Protein AF-A0A1Y1Y0S4-F1 (afdb_monomer_lite)

Structure (mmCIF, N/CA/C/O backbone):
data_AF-A0A1Y1Y0S4-F1
#
_entry.id   AF-A0A1Y1Y0S4-F1
#
loop_
_atom_site.group_PDB
_atom_site.id
_atom_site.type_symbol
_atom_site.label_atom_id
_atom_site.label_alt_id
_atom_site.label_comp_id
_atom_site.label_asym_id
_atom_site.label_entity_id
_atom_site.label_seq_id
_atom_site.pdbx_PDB_ins_code
_atom_site.Cartn_x
_atom_site.Cartn_y
_atom_site.Cartn_z
_atom_site.occupancy
_atom_site.B_iso_or_equiv
_atom_site.auth_seq_id
_atom_site.auth_comp_id
_atom_site.auth_asym_id
_atom_site.auth_atom_id
_atom_site.pdbx_PDB_model_num
ATOM 1 N N . ARG A 1 1 ? 4.031 17.544 0.163 1.00 56.47 1 ARG A N 1
ATOM 2 C CA . ARG A 1 1 ? 4.750 16.555 1.011 1.00 56.47 1 ARG A CA 1
ATOM 3 C C . ARG A 1 1 ? 5.823 15.898 0.161 1.00 56.47 1 ARG A C 1
ATOM 5 O O . ARG A 1 1 ? 5.586 15.764 -1.028 1.00 56.47 1 ARG A O 1
ATOM 12 N N . LYS A 1 2 ? 6.970 15.508 0.727 1.00 69.25 2 LYS A N 1
ATOM 13 C CA . LYS A 1 2 ? 7.983 14.745 -0.018 1.00 69.25 2 LYS A CA 1
ATOM 14 C C . LYS A 1 2 ? 7.550 13.274 -0.052 1.00 69.25 2 LYS A C 1
ATOM 16 O O . LYS A 1 2 ? 7.603 12.610 0.980 1.00 69.25 2 LYS A O 1
ATOM 21 N N . GLY A 1 3 ? 7.015 12.825 -1.184 1.00 85.50 3 GLY A N 1
ATOM 22 C CA . GLY A 1 3 ? 6.818 11.403 -1.464 1.00 85.50 3 GLY A CA 1
ATOM 23 C C . GLY A 1 3 ? 8.088 10.799 -2.063 1.00 85.50 3 GLY A C 1
ATOM 24 O O . GLY A 1 3 ? 8.957 11.531 -2.536 1.00 85.50 3 GLY A O 1
ATOM 25 N N . GLU A 1 4 ? 8.212 9.482 -2.008 1.00 94.44 4 GLU A N 1
ATOM 26 C CA . GLU A 1 4 ? 9.318 8.718 -2.579 1.00 94.44 4 GLU A CA 1
ATOM 27 C C . GLU A 1 4 ? 8.813 7.904 -3.770 1.00 94.44 4 GLU A C 1
ATOM 29 O O . GLU A 1 4 ? 7.794 7.221 -3.666 1.00 94.44 4 GLU A O 1
ATOM 34 N N . ASN A 1 5 ? 9.535 7.955 -4.891 1.00 96.44 5 ASN A N 1
ATOM 35 C CA . ASN A 1 5 ? 9.306 7.016 -5.982 1.00 96.44 5 ASN A CA 1
ATOM 36 C C . ASN A 1 5 ? 9.929 5.671 -5.589 1.00 96.44 5 ASN A C 1
ATOM 38 O O . ASN A 1 5 ? 11.120 5.436 -5.792 1.00 96.44 5 ASN A O 1
ATOM 42 N N . VAL A 1 6 ? 9.115 4.797 -4.998 1.00 97.06 6 VAL A N 1
ATOM 43 C CA . VAL A 1 6 ? 9.542 3.473 -4.523 1.00 97.06 6 VAL A CA 1
ATOM 44 C C . VAL A 1 6 ? 9.871 2.500 -5.657 1.00 97.06 6 VAL A C 1
ATOM 46 O O . VAL A 1 6 ? 10.448 1.447 -5.380 1.00 97.06 6 VAL A O 1
ATOM 49 N N . PHE A 1 7 ? 9.561 2.870 -6.901 1.00 98.19 7 PHE A N 1
ATOM 50 C CA . PHE A 1 7 ? 9.828 2.114 -8.122 1.00 98.19 7 PHE A CA 1
ATOM 51 C C . PHE A 1 7 ? 11.043 2.637 -8.893 1.00 98.19 7 PHE A C 1
ATOM 53 O O . PHE A 1 7 ? 11.305 2.153 -9.985 1.00 98.19 7 PHE A O 1
ATOM 60 N N . SER A 1 8 ? 11.818 3.589 -8.355 1.00 97.94 8 SER A N 1
ATOM 61 C CA . SER A 1 8 ? 13.077 4.002 -8.990 1.00 97.94 8 SER A CA 1
ATOM 62 C C . SER A 1 8 ? 14.115 2.872 -8.963 1.00 97.94 8 SER A C 1
ATOM 64 O O . SER A 1 8 ? 14.112 2.033 -8.056 1.00 97.94 8 SER A O 1
ATOM 66 N N . LYS A 1 9 ? 15.066 2.883 -9.905 1.00 98.25 9 LYS A N 1
ATOM 67 C CA . LYS A 1 9 ? 16.154 1.892 -9.983 1.00 98.25 9 LYS A CA 1
ATOM 68 C C . LYS A 1 9 ? 16.906 1.743 -8.652 1.00 98.25 9 LYS A C 1
ATOM 70 O O . LYS A 1 9 ? 17.187 0.630 -8.202 1.00 98.25 9 LYS A O 1
ATOM 75 N N . GLU A 1 10 ? 17.194 2.859 -7.985 1.00 98.06 10 GLU A N 1
ATOM 76 C CA . GLU A 1 10 ? 17.906 2.919 -6.703 1.00 98.06 10 GLU A CA 1
ATOM 77 C C . GLU A 1 10 ? 17.104 2.286 -5.565 1.00 98.06 10 GLU A C 1
ATOM 79 O O . GLU A 1 10 ? 17.692 1.673 -4.667 1.00 98.06 10 GLU A O 1
ATOM 84 N N . GLN A 1 11 ? 15.778 2.440 -5.593 1.00 97.94 11 GLN A N 1
ATOM 85 C CA . GLN A 1 11 ? 14.881 1.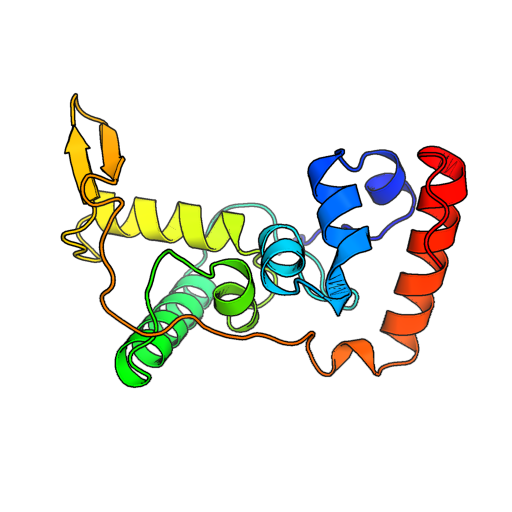839 -4.611 1.00 97.94 11 GLN A CA 1
ATOM 86 C C . GLN A 1 11 ? 14.709 0.349 -4.864 1.00 97.94 11 GLN A C 1
ATOM 88 O O . GLN A 1 11 ? 14.880 -0.439 -3.933 1.00 97.94 11 GLN A O 1
ATOM 93 N N . VAL A 1 12 ? 14.463 -0.049 -6.115 1.00 98.31 12 VAL A N 1
ATOM 94 C CA . VAL A 1 12 ? 14.301 -1.455 -6.511 1.00 98.31 12 VAL A CA 1
ATOM 95 C C . VAL A 1 12 ? 15.532 -2.269 -6.134 1.00 98.31 12 VAL A C 1
ATOM 97 O O . VAL A 1 12 ? 15.399 -3.335 -5.538 1.00 98.31 12 VAL A O 1
ATOM 100 N N . LYS A 1 13 ? 16.744 -1.738 -6.343 1.00 98.19 13 LYS A N 1
ATOM 101 C CA . LYS A 1 13 ? 17.998 -2.380 -5.905 1.00 98.19 13 LYS A CA 1
ATOM 102 C C . LYS A 1 13 ? 18.032 -2.712 -4.403 1.00 98.19 13 LYS A C 1
ATOM 104 O O . LYS A 1 13 ? 18.712 -3.649 -4.001 1.00 98.19 13 LYS A O 1
ATOM 109 N N . LYS A 1 14 ? 17.308 -1.958 -3.572 1.00 97.94 14 LYS A N 1
ATOM 110 C CA . LYS A 1 14 ? 17.264 -2.102 -2.105 1.00 97.94 14 LYS A CA 1
ATOM 111 C C . LYS A 1 14 ? 15.988 -2.778 -1.598 1.00 97.94 14 LYS A C 1
ATOM 113 O O . LYS A 1 14 ? 15.768 -2.825 -0.386 1.00 97.94 14 LYS A O 1
ATOM 118 N N . TRP A 1 15 ? 15.115 -3.259 -2.483 1.00 98.00 15 TRP A N 1
ATOM 119 C CA . TRP A 1 15 ? 13.889 -3.924 -2.059 1.00 98.00 15 TRP A CA 1
ATOM 120 C C . TRP A 1 15 ? 14.183 -5.176 -1.233 1.00 98.00 15 TRP A C 1
ATOM 122 O O . TRP A 1 15 ? 15.074 -5.963 -1.536 1.00 98.00 15 TRP A O 1
ATOM 132 N N . SER A 1 16 ? 13.399 -5.360 -0.172 1.00 97.31 16 SER A N 1
ATOM 133 C CA . SER A 1 16 ? 13.433 -6.577 0.632 1.00 97.31 16 SER A CA 1
ATOM 134 C C . SER A 1 16 ? 12.778 -7.742 -0.110 1.00 97.31 16 SER A C 1
ATOM 136 O O . SER A 1 16 ? 11.934 -7.533 -0.983 1.00 97.31 16 SER A O 1
ATOM 138 N N . SER A 1 17 ? 13.072 -8.974 0.314 1.00 96.75 17 SER A N 1
ATOM 139 C CA . SER A 1 17 ? 12.417 -10.188 -0.201 1.00 96.75 17 SER A CA 1
ATOM 140 C C . SER A 1 17 ? 10.890 -10.084 -0.194 1.00 96.75 17 SER A C 1
ATOM 142 O O . SER A 1 17 ? 10.228 -10.507 -1.133 1.00 96.75 17 SER A O 1
ATOM 144 N N . ALA A 1 18 ? 10.320 -9.453 0.833 1.00 97.19 18 ALA A N 1
ATOM 145 C CA . ALA A 1 18 ? 8.881 -9.283 0.947 1.00 97.19 18 ALA A CA 1
ATOM 146 C C . ALA A 1 18 ? 8.301 -8.269 -0.058 1.00 97.19 18 ALA A C 1
ATOM 148 O O . ALA A 1 18 ? 7.167 -8.439 -0.499 1.00 97.19 18 ALA A O 1
ATOM 149 N N . ARG A 1 19 ? 9.056 -7.223 -0.422 1.00 97.88 19 ARG A N 1
ATOM 150 C CA . ARG A 1 19 ? 8.687 -6.292 -1.503 1.00 97.88 19 ARG A CA 1
ATOM 151 C C . ARG A 1 19 ? 8.803 -6.961 -2.869 1.00 97.88 19 ARG A C 1
ATOM 153 O O . ARG A 1 19 ? 7.885 -6.838 -3.667 1.00 97.88 19 ARG A O 1
ATOM 160 N N . ILE A 1 20 ? 9.875 -7.720 -3.088 1.00 98.25 20 ILE A N 1
ATOM 161 C CA . ILE A 1 20 ? 10.082 -8.502 -4.312 1.00 98.25 20 ILE A CA 1
ATOM 162 C C . ILE A 1 20 ? 8.932 -9.497 -4.507 1.00 98.25 20 ILE A C 1
ATOM 164 O O . ILE A 1 20 ? 8.297 -9.489 -5.552 1.00 98.25 20 ILE A O 1
ATOM 168 N N . HIS A 1 21 ? 8.583 -10.278 -3.482 1.00 97.19 21 HIS A N 1
ATOM 169 C CA . HIS A 1 21 ? 7.465 -11.222 -3.563 1.00 97.19 21 HIS A CA 1
ATOM 170 C C . HIS A 1 21 ? 6.108 -10.549 -3.786 1.00 97.19 21 HIS A C 1
ATOM 172 O O . HIS A 1 21 ? 5.278 -11.076 -4.524 1.00 97.19 21 HIS A O 1
ATOM 178 N N . ALA A 1 22 ? 5.866 -9.394 -3.162 1.00 97.50 22 ALA A N 1
ATOM 179 C CA . ALA A 1 22 ? 4.644 -8.632 -3.401 1.00 97.50 22 ALA A CA 1
ATOM 180 C C . ALA A 1 22 ? 4.568 -8.119 -4.847 1.00 97.50 22 ALA A C 1
ATOM 182 O O . ALA A 1 22 ? 3.500 -8.147 -5.447 1.00 97.50 22 ALA A O 1
ATOM 183 N N . TRP A 1 23 ? 5.702 -7.703 -5.417 1.00 98.19 23 TRP A N 1
ATOM 184 C CA . TRP A 1 23 ? 5.788 -7.328 -6.823 1.00 98.19 23 TRP A CA 1
ATOM 185 C C . TRP A 1 23 ? 5.551 -8.529 -7.746 1.00 98.19 23 TRP A C 1
ATOM 187 O O . TRP A 1 23 ? 4.696 -8.459 -8.620 1.00 98.19 23 TRP A O 1
ATOM 197 N N . GLU A 1 24 ? 6.235 -9.655 -7.529 1.00 97.44 24 GLU A N 1
ATOM 198 C CA . GLU A 1 24 ? 6.077 -10.893 -8.315 1.00 97.44 24 GLU A CA 1
ATOM 199 C C . GLU A 1 24 ? 4.615 -11.356 -8.394 1.00 97.44 24 GLU A C 1
ATOM 201 O O . GLU A 1 24 ? 4.150 -11.751 -9.458 1.00 97.44 24 GLU A O 1
ATOM 206 N N . ASN A 1 25 ? 3.875 -11.252 -7.287 1.00 95.81 25 ASN A N 1
ATOM 207 C CA . ASN A 1 25 ? 2.496 -11.731 -7.187 1.00 95.81 25 ASN A CA 1
ATOM 208 C C . ASN A 1 25 ? 1.443 -10.630 -7.377 1.00 95.81 25 ASN A C 1
ATOM 210 O O . ASN A 1 25 ? 0.272 -10.874 -7.118 1.00 95.81 25 ASN A O 1
ATOM 214 N N . ARG A 1 26 ? 1.813 -9.421 -7.811 1.00 96.94 26 ARG A N 1
ATOM 215 C CA . ARG A 1 26 ? 0.900 -8.260 -7.871 1.00 96.94 26 ARG A CA 1
ATOM 216 C C . ARG A 1 26 ? -0.408 -8.518 -8.629 1.00 96.94 26 ARG A C 1
ATOM 218 O O . ARG A 1 26 ? -1.458 -8.060 -8.198 1.00 96.94 26 ARG A O 1
ATOM 225 N N . HIS A 1 27 ? -0.349 -9.303 -9.706 1.00 95.25 27 HIS A N 1
ATOM 226 C CA . HIS A 1 27 ? -1.501 -9.628 -10.557 1.00 95.25 27 HIS A CA 1
ATOM 227 C C . HIS A 1 27 ? -2.432 -10.689 -9.955 1.00 95.25 27 HIS A C 1
ATOM 229 O O . HIS A 1 27 ? -3.611 -10.728 -10.287 1.00 95.25 27 HIS A O 1
ATOM 235 N N . THR A 1 28 ? -1.924 -11.543 -9.063 1.00 95.31 28 THR A N 1
ATOM 236 C CA . THR A 1 28 ? -2.691 -12.629 -8.424 1.00 95.31 28 THR A CA 1
ATOM 237 C C . THR A 1 28 ? -3.032 -12.338 -6.964 1.00 95.31 28 THR A C 1
ATOM 239 O O . THR A 1 28 ? -3.975 -12.908 -6.421 1.00 95.31 28 THR A O 1
ATOM 242 N N . ASN A 1 29 ? -2.287 -11.439 -6.320 1.00 95.62 29 ASN A N 1
ATOM 243 C CA . ASN A 1 29 ? -2.492 -10.988 -4.952 1.00 95.62 29 ASN A CA 1
ATOM 244 C C . ASN A 1 29 ? -2.282 -9.462 -4.828 1.00 95.62 29 ASN A C 1
ATOM 246 O O . ASN A 1 29 ? -1.272 -9.009 -4.271 1.00 95.62 29 ASN A O 1
ATOM 250 N N . PRO A 1 30 ? -3.246 -8.655 -5.313 1.00 97.00 30 PRO A N 1
ATOM 251 C CA . PRO A 1 30 ? -3.172 -7.198 -5.229 1.00 97.00 30 PRO A CA 1
ATOM 252 C C . PRO A 1 30 ? -3.119 -6.676 -3.790 1.00 97.00 30 PRO A C 1
ATOM 254 O O . PRO A 1 30 ? -2.467 -5.668 -3.529 1.00 97.00 30 PRO A O 1
ATOM 257 N N . ASP A 1 31 ? -3.737 -7.370 -2.826 1.00 97.06 31 ASP A N 1
ATOM 258 C CA . ASP A 1 31 ? -3.672 -6.964 -1.417 1.00 97.06 31 ASP A CA 1
ATOM 259 C C . ASP A 1 31 ? -2.229 -6.982 -0.900 1.00 97.06 31 ASP A C 1
ATOM 261 O O . ASP A 1 31 ? -1.781 -6.015 -0.289 1.00 97.06 31 ASP A O 1
ATOM 265 N N . ALA A 1 32 ? -1.454 -8.028 -1.208 1.00 96.69 32 ALA A N 1
ATOM 266 C CA . ALA A 1 32 ? -0.046 -8.093 -0.823 1.00 96.69 32 ALA A CA 1
ATOM 267 C C . ALA A 1 32 ? 0.802 -6.999 -1.494 1.00 96.69 32 ALA A C 1
ATOM 269 O O . ALA A 1 32 ? 1.714 -6.461 -0.853 1.00 96.69 32 ALA A O 1
ATOM 270 N N . PHE A 1 33 ? 0.495 -6.655 -2.750 1.00 98.31 33 PHE A N 1
ATOM 271 C CA . PHE A 1 33 ? 1.128 -5.545 -3.462 1.00 98.31 33 PHE A CA 1
ATOM 272 C C . PHE A 1 33 ? 0.839 -4.207 -2.772 1.00 98.31 33 PHE A C 1
ATOM 274 O O . PHE A 1 33 ? 1.761 -3.572 -2.249 1.00 98.31 33 PHE A O 1
ATOM 281 N N . TYR A 1 34 ? -0.436 -3.824 -2.669 1.00 98.38 34 TYR A N 1
ATOM 282 C CA . TYR A 1 34 ? -0.840 -2.546 -2.080 1.00 98.38 34 TYR A CA 1
ATOM 283 C C . TYR A 1 34 ? -0.561 -2.463 -0.580 1.00 98.38 34 TYR A C 1
ATOM 285 O O . TYR A 1 34 ? -0.428 -1.379 -0.012 1.00 98.38 34 TYR A O 1
ATOM 293 N N . TYR A 1 35 ? -0.381 -3.601 0.095 1.00 97.94 35 TYR A N 1
ATOM 294 C CA . TYR A 1 35 ? 0.094 -3.596 1.469 1.00 97.94 35 TYR A CA 1
ATOM 295 C C . TYR A 1 35 ? 1.468 -2.938 1.593 1.00 97.94 35 TYR A C 1
ATOM 297 O O . TYR A 1 35 ? 1.761 -2.353 2.634 1.00 97.94 35 TYR A O 1
ATOM 305 N N . ARG A 1 36 ? 2.314 -3.021 0.558 1.00 98.00 36 ARG A N 1
ATOM 306 C CA . ARG A 1 36 ? 3.708 -2.547 0.569 1.00 98.00 36 ARG A CA 1
ATOM 307 C C . ARG A 1 36 ? 3.967 -1.336 -0.313 1.00 98.00 36 ARG A C 1
ATOM 309 O O . ARG A 1 36 ? 4.961 -0.646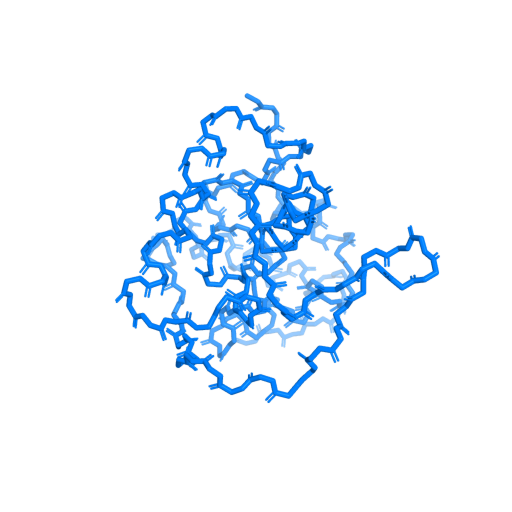 -0.058 1.00 98.00 36 ARG A O 1
ATOM 316 N N . PHE A 1 37 ? 3.118 -1.134 -1.309 1.00 98.31 37 PHE A N 1
ATOM 317 C CA . PHE A 1 37 ? 3.289 -0.171 -2.380 1.00 98.31 37 PHE A CA 1
ATOM 318 C C . PHE A 1 37 ? 2.018 0.650 -2.609 1.00 98.31 37 PHE A C 1
ATOM 320 O O . PHE A 1 37 ? 0.931 0.283 -2.170 1.00 98.31 37 PHE A O 1
ATOM 327 N N . VAL A 1 38 ? 2.188 1.769 -3.300 1.00 98.00 38 VAL A N 1
ATOM 328 C CA . VAL A 1 38 ? 1.111 2.529 -3.947 1.00 98.00 38 VAL A CA 1
ATOM 329 C C . VAL A 1 38 ? 1.098 2.184 -5.438 1.00 98.00 38 VAL A C 1
ATOM 331 O O . VAL A 1 38 ? 1.907 1.358 -5.872 1.00 98.00 38 VAL A O 1
ATOM 334 N N . ASP A 1 39 ? 0.200 2.780 -6.219 1.00 97.88 39 ASP A N 1
ATOM 335 C CA . ASP A 1 39 ? 0.263 2.607 -7.669 1.00 97.88 39 ASP A CA 1
ATOM 336 C C . ASP A 1 39 ? 1.590 3.132 -8.254 1.00 97.88 39 ASP A C 1
ATOM 338 O O . ASP A 1 39 ? 2.200 4.038 -7.676 1.00 97.88 39 ASP A O 1
ATOM 342 N N . PRO A 1 40 ? 2.094 2.555 -9.364 1.00 97.56 40 PRO A N 1
ATOM 343 C CA . PRO A 1 40 ? 3.409 2.923 -9.895 1.00 97.56 40 PRO A CA 1
ATOM 344 C C . PRO A 1 40 ? 3.551 4.357 -10.416 1.00 97.56 40 PRO A C 1
ATOM 346 O O . PRO A 1 40 ? 4.674 4.854 -10.496 1.00 97.56 40 PRO A O 1
ATOM 349 N N . ASP A 1 41 ? 2.438 5.022 -10.721 1.00 96.25 41 ASP A N 1
ATOM 350 C CA . ASP A 1 41 ? 2.354 6.443 -11.080 1.00 96.25 41 ASP A CA 1
ATOM 351 C C . ASP A 1 41 ? 2.249 7.373 -9.849 1.00 96.25 41 ASP A C 1
ATOM 353 O O . ASP A 1 41 ? 2.261 8.600 -9.975 1.00 96.25 41 ASP A O 1
ATOM 357 N N . GLU A 1 42 ? 2.209 6.819 -8.633 1.00 96.06 42 GLU A N 1
ATOM 358 C CA . GLU A 1 42 ? 2.150 7.577 -7.388 1.00 96.06 42 GLU A CA 1
ATOM 359 C C . GLU A 1 42 ? 3.482 7.610 -6.622 1.00 96.06 42 GLU A C 1
ATOM 361 O O . GLU A 1 42 ? 4.238 6.642 -6.520 1.00 96.06 42 GLU A O 1
ATOM 366 N N . LEU A 1 43 ? 3.732 8.736 -5.947 1.00 96.56 43 LEU A N 1
ATOM 367 C CA . LEU A 1 43 ? 4.796 8.828 -4.949 1.00 96.56 43 LEU A CA 1
ATOM 368 C C . LEU A 1 43 ? 4.291 8.345 -3.589 1.00 96.56 43 LEU A C 1
ATOM 370 O O . LEU A 1 43 ? 3.332 8.888 -3.040 1.00 96.56 43 LEU A O 1
ATOM 374 N N . GLN A 1 44 ? 4.998 7.401 -2.969 1.00 97.25 44 GLN A N 1
ATOM 375 C CA . GLN A 1 44 ? 4.639 6.914 -1.642 1.00 97.25 44 GLN A CA 1
ATOM 376 C C . GLN A 1 44 ? 5.011 7.946 -0.569 1.00 97.25 44 GLN A C 1
ATOM 378 O O . GLN A 1 44 ? 6.169 8.345 -0.428 1.00 97.25 44 GLN A O 1
ATOM 383 N N . ALA A 1 45 ? 4.040 8.389 0.228 1.00 95.88 45 ALA A N 1
ATOM 384 C CA . ALA A 1 45 ? 4.272 9.384 1.264 1.00 95.88 45 ALA A CA 1
ATOM 385 C C . ALA A 1 45 ? 4.913 8.764 2.511 1.00 95.88 45 ALA A C 1
ATOM 387 O O . ALA A 1 45 ? 4.312 7.940 3.210 1.00 95.88 45 ALA A O 1
ATOM 388 N N . ASN A 1 46 ? 6.088 9.274 2.870 1.00 88.56 46 ASN A N 1
ATOM 389 C CA . ASN A 1 46 ? 6.753 8.947 4.125 1.00 88.56 46 ASN A CA 1
ATOM 390 C C . ASN A 1 46 ? 6.195 9.790 5.291 1.00 88.56 46 ASN A C 1
ATOM 392 O O . ASN A 1 46 ? 5.782 10.939 5.119 1.00 88.56 46 ASN A O 1
ATOM 396 N N . GLY A 1 47 ? 6.165 9.209 6.495 1.00 87.12 47 GLY A N 1
ATOM 397 C CA . GLY A 1 47 ? 5.718 9.880 7.722 1.00 87.12 47 GLY A CA 1
ATOM 398 C C . GLY A 1 47 ? 4.234 9.701 8.079 1.00 87.12 47 GLY A C 1
ATOM 399 O O . GLY A 1 47 ? 3.529 8.838 7.548 1.00 87.12 47 GLY A O 1
ATOM 400 N N . GLY A 1 48 ? 3.781 10.505 9.046 1.00 91.50 48 GLY A N 1
ATOM 401 C CA . GLY A 1 48 ? 2.454 10.397 9.661 1.00 91.50 48 GLY A CA 1
ATOM 402 C C . GLY A 1 48 ? 1.277 10.698 8.724 1.00 91.50 48 GLY A C 1
ATOM 403 O O . GLY A 1 48 ? 1.450 11.104 7.573 1.00 91.50 48 GLY A O 1
ATOM 404 N N . PHE A 1 49 ? 0.065 10.482 9.236 1.00 95.25 49 PHE A N 1
ATOM 405 C CA . PHE A 1 49 ? -1.186 10.884 8.589 1.00 95.25 49 PHE A CA 1
ATOM 406 C C . PHE A 1 49 ? -1.461 12.356 8.894 1.00 95.25 49 PHE A C 1
ATOM 408 O O . PHE A 1 49 ? -1.487 12.751 10.061 1.00 95.25 49 PHE A O 1
ATOM 415 N N . SER A 1 50 ? -1.666 13.167 7.858 1.00 94.88 50 SER A N 1
ATOM 416 C CA . SER A 1 50 ? -2.195 14.522 8.043 1.00 94.88 50 SER A CA 1
ATOM 417 C C . SER A 1 50 ? -3.712 14.507 8.260 1.00 94.88 50 SER A C 1
ATOM 419 O O . SER A 1 50 ? -4.353 13.468 8.111 1.00 94.88 50 SER A O 1
ATOM 421 N N . LYS A 1 51 ? -4.299 15.689 8.482 1.00 96.00 51 LYS A N 1
ATOM 422 C CA . LYS A 1 51 ? -5.754 15.879 8.507 1.00 96.00 51 LYS A CA 1
ATOM 423 C C . LYS A 1 51 ? -6.458 15.328 7.253 1.00 96.00 51 LYS A C 1
ATOM 425 O O . LYS A 1 51 ? -7.384 14.544 7.395 1.00 96.00 51 LYS A O 1
ATOM 430 N N . LYS A 1 52 ? -5.966 15.636 6.046 1.00 95.25 52 LYS A N 1
ATOM 431 C CA . LYS A 1 52 ? -6.565 15.140 4.790 1.00 95.25 52 LYS A CA 1
ATOM 432 C C . LYS A 1 52 ? -6.466 13.614 4.652 1.00 95.25 52 LYS A C 1
ATOM 434 O O . LYS A 1 52 ? -7.389 12.973 4.169 1.00 95.25 52 LYS A O 1
ATOM 439 N N . ASP A 1 53 ? -5.360 13.018 5.105 1.00 96.69 53 ASP A N 1
ATOM 440 C CA . ASP A 1 53 ? -5.207 11.554 5.047 1.00 96.69 53 ASP A CA 1
ATOM 441 C C . ASP A 1 53 ? -6.153 10.887 6.042 1.00 96.69 53 ASP A C 1
ATOM 443 O O . ASP A 1 53 ? -6.699 9.831 5.756 1.00 96.69 53 ASP A O 1
ATOM 447 N N . HIS A 1 54 ? -6.331 11.502 7.216 1.00 97.44 54 HIS A N 1
ATOM 448 C CA . HIS A 1 54 ? -7.286 11.049 8.217 1.00 97.44 54 HIS A CA 1
ATOM 449 C C . HIS A 1 54 ? -8.716 11.091 7.673 1.00 97.44 54 HIS A C 1
ATOM 451 O O . HIS A 1 54 ? -9.438 10.117 7.834 1.00 97.44 54 HIS A O 1
ATOM 457 N N . GLU A 1 55 ? -9.106 12.163 6.982 1.00 97.62 55 GLU A N 1
ATOM 458 C CA . GLU A 1 55 ? -10.423 12.276 6.340 1.00 97.62 55 GLU A CA 1
ATOM 459 C C . GLU A 1 55 ? -10.644 11.160 5.305 1.00 97.62 55 GLU A C 1
ATOM 461 O O . GLU A 1 55 ? -11.642 10.445 5.391 1.00 97.62 55 GLU A O 1
ATOM 466 N N . HIS A 1 56 ? -9.684 10.926 4.398 1.00 97.94 56 HIS A N 1
ATOM 467 C CA . HIS A 1 56 ? -9.749 9.800 3.455 1.00 97.94 56 HIS A CA 1
ATOM 468 C C . HIS A 1 56 ? -9.799 8.442 4.167 1.00 97.94 56 HIS A C 1
ATOM 470 O O . HIS A 1 56 ? -10.572 7.569 3.781 1.00 97.94 56 HIS A O 1
ATOM 476 N N . PHE A 1 57 ? -9.010 8.268 5.230 1.00 98.19 57 PHE A N 1
ATOM 477 C CA . PHE A 1 57 ? -8.988 7.036 6.013 1.00 98.19 57 PHE A CA 1
ATOM 478 C C . PHE A 1 57 ? -10.342 6.748 6.665 1.00 98.19 57 PHE A C 1
ATOM 480 O O . PHE A 1 57 ? -10.832 5.626 6.574 1.00 98.19 57 PHE A O 1
ATOM 487 N N . MET A 1 58 ? -10.951 7.744 7.317 1.00 97.94 58 MET A N 1
ATOM 488 C CA . MET A 1 58 ? -12.244 7.574 7.981 1.00 97.94 58 MET A CA 1
ATOM 489 C C . MET A 1 58 ? -13.358 7.327 6.962 1.00 97.94 58 MET A C 1
ATOM 491 O O . MET A 1 58 ? -14.165 6.429 7.173 1.00 97.94 58 MET A O 1
ATOM 495 N N . ALA A 1 59 ? -13.356 8.034 5.827 1.00 97.88 59 ALA A N 1
ATOM 496 C CA . ALA A 1 59 ? -14.306 7.775 4.744 1.00 97.88 59 ALA A CA 1
ATOM 497 C C . ALA A 1 59 ? -14.188 6.337 4.208 1.00 97.88 59 ALA A C 1
ATOM 499 O O . ALA A 1 59 ? -15.190 5.641 4.063 1.00 97.88 59 ALA A O 1
ATOM 500 N N . ARG A 1 60 ? -12.958 5.854 3.987 1.00 97.50 60 ARG A N 1
ATOM 501 C CA . ARG A 1 60 ? -12.700 4.478 3.539 1.00 97.50 60 ARG A CA 1
ATOM 502 C C . ARG A 1 60 ? -13.106 3.433 4.584 1.00 97.50 60 ARG A C 1
ATOM 504 O O . ARG A 1 60 ? -13.575 2.354 4.227 1.00 97.50 60 ARG A O 1
ATOM 511 N N . LEU A 1 61 ? -12.937 3.748 5.870 1.00 96.56 61 LEU A N 1
ATOM 512 C CA . LEU A 1 61 ? -13.374 2.904 6.982 1.00 96.56 61 LEU A CA 1
ATOM 513 C C . LEU A 1 61 ? -14.899 2.759 7.019 1.00 96.56 61 LEU A C 1
ATOM 515 O O . LEU A 1 61 ? -15.382 1.636 7.151 1.00 96.56 61 LEU A O 1
ATOM 519 N N . GLU A 1 62 ? -15.639 3.858 6.878 1.00 96.06 62 GLU A N 1
ATOM 520 C CA . GLU A 1 62 ? -17.105 3.823 6.799 1.00 96.06 62 GLU A CA 1
ATOM 521 C C . GLU A 1 62 ? -17.584 3.057 5.560 1.00 96.06 62 GLU A C 1
ATOM 523 O O . GLU A 1 62 ? -18.407 2.157 5.691 1.00 96.06 62 GLU A O 1
ATOM 528 N N . GLU A 1 63 ? -16.977 3.281 4.390 1.00 95.75 63 GLU A N 1
ATOM 529 C CA . GLU A 1 63 ? -17.305 2.532 3.168 1.00 95.75 63 GLU A CA 1
ATOM 530 C C . GLU A 1 63 ? -17.159 1.010 3.358 1.00 95.75 63 GLU A C 1
ATOM 532 O O . GLU A 1 63 ? -18.011 0.227 2.931 1.00 95.75 63 GLU A O 1
ATOM 537 N N . PHE A 1 64 ? -16.077 0.561 4.004 1.00 94.44 64 PHE A N 1
ATOM 538 C CA . PHE A 1 64 ? -15.879 -0.864 4.281 1.00 94.44 64 PHE A CA 1
ATOM 539 C C . PHE A 1 64 ? -16.940 -1.407 5.243 1.00 94.44 64 PHE A C 1
ATOM 541 O O . PHE A 1 64 ? -17.439 -2.513 5.020 1.00 94.44 64 PHE A O 1
ATOM 548 N N . LYS A 1 65 ? -17.306 -0.644 6.283 1.00 92.38 65 LYS A N 1
ATOM 549 C CA . LYS A 1 65 ? -18.375 -1.028 7.217 1.00 92.38 65 LYS A CA 1
ATOM 550 C C . LYS A 1 65 ? -19.716 -1.159 6.499 1.00 92.38 65 LYS A C 1
ATOM 552 O O . LYS A 1 65 ? -20.372 -2.187 6.648 1.00 92.38 65 LYS A O 1
ATOM 557 N N . GLU A 1 66 ? -20.089 -0.176 5.682 1.00 94.50 66 GLU A N 1
ATOM 558 C CA . GLU A 1 66 ? -21.342 -0.166 4.915 1.00 94.50 66 GLU A CA 1
ATOM 559 C C . GLU A 1 66 ? -21.442 -1.355 3.951 1.00 94.50 66 GLU A C 1
ATOM 561 O O . GLU A 1 66 ? -22.495 -1.977 3.819 1.00 94.50 66 GLU A O 1
ATOM 566 N N . LYS A 1 67 ? -20.327 -1.737 3.316 1.00 92.50 67 LYS A N 1
ATOM 567 C CA . LYS A 1 67 ? -20.261 -2.910 2.424 1.00 92.50 67 LYS A CA 1
ATOM 568 C C . LYS A 1 67 ? -20.211 -4.252 3.169 1.00 92.50 67 LYS A C 1
ATOM 570 O O . LYS A 1 67 ? -20.255 -5.318 2.536 1.00 92.50 67 LYS A O 1
ATOM 575 N N . GLY A 1 68 ? -20.123 -4.220 4.501 1.00 90.81 68 GLY A N 1
ATOM 576 C CA . GLY A 1 68 ? -19.970 -5.399 5.349 1.00 90.81 68 GLY A CA 1
ATOM 577 C C . GLY A 1 68 ? -18.630 -6.106 5.136 1.00 90.81 68 GLY A C 1
ATOM 578 O O . GLY A 1 68 ? -18.555 -7.334 5.235 1.00 90.81 68 GLY A O 1
ATOM 579 N N . TYR A 1 69 ? -17.588 -5.359 4.770 1.00 91.50 69 TYR A N 1
ATOM 580 C CA . TYR A 1 69 ? -16.235 -5.879 4.622 1.00 91.50 69 TYR A CA 1
ATOM 581 C C . TYR A 1 69 ? -15.537 -5.966 5.969 1.00 91.50 69 TYR A C 1
ATOM 583 O O . TYR A 1 69 ? -15.695 -5.111 6.841 1.00 91.50 69 TYR A O 1
ATOM 591 N N . ARG A 1 70 ? -14.729 -7.012 6.133 1.00 87.50 70 ARG A N 1
ATOM 592 C CA . ARG A 1 70 ? -13.944 -7.180 7.350 1.00 87.50 70 ARG A CA 1
ATOM 593 C C . ARG A 1 70 ? -12.832 -6.132 7.416 1.00 87.50 70 ARG A C 1
ATOM 595 O O . ARG A 1 70 ? -11.945 -6.088 6.563 1.00 87.50 70 ARG A O 1
ATOM 602 N N . ILE A 1 71 ? -12.848 -5.317 8.468 1.00 89.56 71 ILE A N 1
ATOM 603 C CA . ILE A 1 71 ? -11.729 -4.429 8.797 1.00 89.56 71 ILE A CA 1
ATOM 604 C C . ILE A 1 71 ? -10.587 -5.267 9.372 1.00 89.56 71 ILE A C 1
ATOM 606 O O . ILE A 1 71 ? -10.814 -6.209 10.125 1.00 89.56 71 ILE A O 1
ATOM 610 N N . GLY A 1 72 ? -9.348 -4.946 9.007 1.00 85.81 72 GLY A N 1
ATOM 611 C CA . GLY A 1 72 ? -8.173 -5.633 9.543 1.00 85.81 72 GLY A CA 1
ATOM 612 C C . GLY A 1 72 ? -7.615 -6.770 8.687 1.00 85.81 72 GLY A C 1
ATOM 613 O O . GLY A 1 72 ? -6.477 -7.167 8.932 1.00 85.81 72 GLY A O 1
ATOM 614 N N . SER A 1 73 ? -8.348 -7.266 7.681 1.00 85.19 73 SER A N 1
ATOM 615 C CA . SER A 1 73 ? -7.923 -8.425 6.874 1.00 85.19 73 SER A CA 1
ATOM 616 C C . SER A 1 73 ? -7.305 -8.096 5.515 1.00 85.19 73 SER A C 1
ATOM 618 O O . SER A 1 73 ? -6.544 -8.910 5.009 1.00 85.19 73 SER A O 1
ATOM 620 N N . SER A 1 74 ? -7.631 -6.942 4.924 1.00 93.38 74 SER A N 1
ATOM 621 C CA . SER A 1 74 ? -7.259 -6.595 3.539 1.00 93.38 74 SER A CA 1
ATOM 622 C C . SER A 1 74 ? -6.735 -5.160 3.464 1.00 93.38 74 SER A C 1
ATOM 624 O O . SER A 1 74 ? -7.345 -4.272 2.866 1.00 93.38 74 SER A O 1
ATOM 626 N N . TRP A 1 75 ? -5.641 -4.899 4.184 1.00 96.44 75 TRP A N 1
ATOM 627 C CA . TRP A 1 75 ? -5.098 -3.548 4.341 1.00 96.44 75 TRP A CA 1
ATOM 628 C C . TRP A 1 75 ? -4.535 -2.959 3.048 1.00 96.44 75 TRP A C 1
ATOM 630 O O . TRP A 1 75 ? -4.515 -1.736 2.929 1.00 96.44 75 TRP A O 1
ATOM 640 N N . GLY A 1 76 ? -4.084 -3.787 2.103 1.00 97.38 76 GLY A N 1
ATOM 641 C CA . GLY A 1 76 ? -3.652 -3.311 0.794 1.00 97.38 76 GLY A CA 1
ATOM 642 C C . GLY A 1 76 ? -4.832 -2.816 -0.032 1.00 97.38 76 GLY A C 1
ATOM 643 O O . GLY A 1 76 ? -4.829 -1.683 -0.501 1.00 97.38 76 GLY A O 1
ATOM 644 N N . ILE A 1 77 ? -5.903 -3.605 -0.127 1.00 97.25 77 ILE A N 1
ATOM 645 C CA . ILE A 1 77 ? -7.110 -3.164 -0.850 1.00 97.25 77 ILE A CA 1
ATOM 646 C C . ILE A 1 77 ? -7.776 -1.971 -0.157 1.00 97.25 77 ILE A C 1
ATOM 648 O O . ILE A 1 77 ? -8.313 -1.062 -0.800 1.00 97.25 77 ILE A O 1
ATOM 652 N N . PHE A 1 78 ? -7.720 -1.932 1.174 1.00 97.50 78 PHE A N 1
ATOM 653 C CA . PHE A 1 78 ? -8.163 -0.773 1.939 1.00 97.50 78 PHE A CA 1
ATOM 654 C C . PHE A 1 78 ? -7.397 0.490 1.525 1.00 97.50 78 PHE A C 1
ATOM 656 O O . PHE A 1 78 ? -8.025 1.512 1.241 1.00 97.50 78 PHE A O 1
ATOM 663 N N . SER A 1 79 ? -6.063 0.416 1.442 1.00 97.50 79 SER A N 1
ATOM 664 C CA . SER A 1 79 ? -5.212 1.585 1.215 1.00 97.50 79 SER A CA 1
ATOM 665 C C . SER A 1 79 ? -5.320 2.196 -0.175 1.00 97.50 79 SER A C 1
ATOM 667 O O . SER A 1 79 ? -5.027 3.376 -0.312 1.00 97.50 79 SER A O 1
ATOM 669 N N . MET A 1 80 ? -5.822 1.465 -1.174 1.00 96.44 80 MET A N 1
ATOM 670 C CA . MET A 1 80 ? -6.101 2.022 -2.509 1.00 96.44 80 MET A CA 1
ATOM 671 C C . MET A 1 80 ? -7.038 3.246 -2.472 1.00 96.44 80 MET A C 1
ATOM 673 O O . MET A 1 80 ? -6.998 4.082 -3.364 1.00 96.44 80 MET A O 1
ATOM 677 N N . GLY A 1 81 ? -7.883 3.376 -1.441 1.00 95.44 81 GLY A N 1
ATOM 678 C CA . GLY A 1 81 ? -8.751 4.547 -1.253 1.00 95.44 81 GLY A CA 1
ATOM 679 C C . GLY A 1 81 ? -8.071 5.749 -0.581 1.00 95.44 81 GLY A C 1
ATOM 680 O O . GLY A 1 81 ? -8.740 6.737 -0.280 1.00 95.44 81 GLY A O 1
ATOM 681 N N . ILE A 1 82 ? -6.774 5.659 -0.270 1.00 96.88 82 ILE A N 1
ATOM 682 C CA . ILE A 1 82 ? -6.034 6.650 0.517 1.00 96.88 82 ILE A CA 1
ATOM 683 C C . ILE A 1 82 ? -4.756 7.018 -0.248 1.00 96.88 82 ILE A C 1
ATOM 685 O O . ILE A 1 82 ? -3.752 6.310 -0.134 1.00 96.88 82 ILE A O 1
ATOM 689 N N . PRO A 1 83 ? -4.759 8.145 -0.985 1.00 95.56 83 PRO A N 1
ATOM 690 C CA . PRO A 1 83 ? -3.645 8.524 -1.847 1.00 95.56 83 PRO A CA 1
ATOM 691 C C . PRO A 1 83 ? -2.298 8.510 -1.124 1.00 95.56 83 PRO A C 1
ATOM 693 O O . PRO A 1 83 ? -2.173 8.988 0.013 1.00 95.56 83 PRO A O 1
ATOM 696 N N . HIS A 1 84 ? -1.274 7.998 -1.804 1.00 96.81 84 HIS A N 1
ATOM 697 C CA . HIS A 1 84 ? 0.112 7.966 -1.338 1.00 96.81 84 HIS A CA 1
ATOM 698 C C . HIS A 1 84 ? 0.376 7.129 -0.070 1.00 96.81 84 HIS A C 1
ATOM 700 O O . HIS A 1 84 ? 1.465 7.242 0.509 1.00 96.81 84 HIS A O 1
ATOM 706 N N . LYS A 1 85 ? -0.575 6.314 0.408 1.00 97.38 85 LYS A N 1
ATOM 707 C CA . LYS A 1 85 ? -0.398 5.444 1.583 1.00 97.38 85 LYS A CA 1
ATOM 708 C C . LYS A 1 85 ? -0.517 3.973 1.199 1.00 97.38 85 LYS A C 1
ATOM 710 O O . LYS A 1 85 ? -1.500 3.558 0.610 1.00 97.38 85 LYS A O 1
ATOM 715 N N . ALA A 1 86 ? 0.454 3.173 1.623 1.00 97.75 86 ALA A N 1
ATOM 716 C CA . ALA A 1 86 ? 0.406 1.718 1.514 1.00 97.75 86 ALA A CA 1
ATOM 717 C C . ALA A 1 86 ? -0.351 1.084 2.699 1.00 97.75 86 ALA A C 1
ATOM 719 O O . ALA A 1 86 ? -0.513 1.685 3.772 1.00 97.75 86 ALA A O 1
ATOM 720 N N . GLY A 1 87 ? -0.767 -0.172 2.546 1.00 97.88 87 GLY A N 1
ATOM 721 C CA . GLY A 1 87 ? -1.578 -0.879 3.537 1.00 97.88 87 GLY A CA 1
ATOM 722 C C . GLY A 1 87 ? -0.915 -1.036 4.903 1.00 97.88 87 GLY A C 1
ATOM 723 O O . GLY A 1 87 ? -1.588 -0.871 5.921 1.00 97.88 87 GLY A O 1
ATOM 724 N N . TYR A 1 88 ? 0.405 -1.237 4.979 1.00 97.06 88 TYR A N 1
ATOM 725 C CA . TYR A 1 88 ? 1.100 -1.299 6.275 1.00 97.06 88 TYR A CA 1
ATOM 72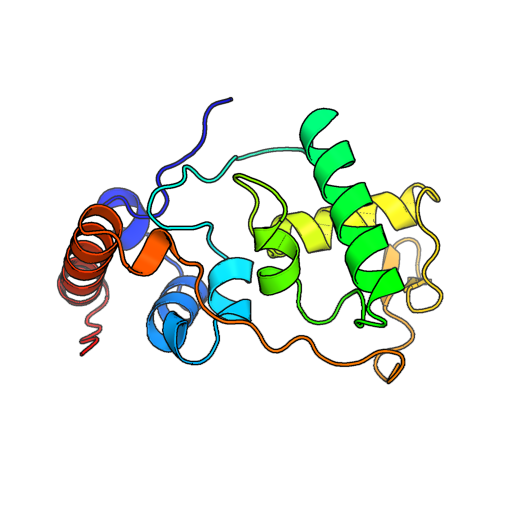6 C C . TYR A 1 88 ? 0.974 0.011 7.068 1.00 97.06 88 TYR A C 1
ATOM 728 O O . TYR A 1 88 ? 0.912 -0.004 8.304 1.00 97.06 88 TYR A O 1
ATOM 736 N N . GLN A 1 89 ? 0.910 1.151 6.368 1.00 97.38 89 GLN A N 1
ATOM 737 C CA . GLN A 1 89 ? 0.726 2.464 6.982 1.00 97.38 89 GLN A CA 1
ATOM 738 C C . GLN A 1 89 ? -0.703 2.601 7.504 1.00 97.38 89 GLN A C 1
ATOM 740 O O . GLN A 1 89 ? -0.893 3.076 8.622 1.00 97.38 89 GLN A O 1
ATOM 745 N N . CYS A 1 90 ? -1.687 2.133 6.734 1.00 97.88 90 CYS A N 1
ATOM 746 C CA . CYS A 1 90 ? -3.095 2.120 7.128 1.00 97.88 90 CYS A CA 1
ATOM 747 C C . CYS A 1 90 ? -3.342 1.207 8.336 1.00 97.88 90 CYS A C 1
ATOM 749 O O . CYS A 1 90 ? -3.945 1.644 9.312 1.00 97.88 90 CYS A O 1
ATOM 751 N N . SER A 1 91 ? -2.790 -0.008 8.329 1.00 96.25 91 SER A N 1
ATOM 752 C CA . SER A 1 91 ? -2.871 -0.955 9.448 1.00 96.25 91 SER A CA 1
ATOM 753 C C . SER A 1 91 ? -2.278 -0.375 10.734 1.00 96.25 91 SER A C 1
ATOM 755 O O . SER A 1 91 ? -2.889 -0.408 11.804 1.00 96.25 91 SER A O 1
ATOM 757 N N . SER A 1 92 ? -1.091 0.227 10.625 1.00 96.25 92 SER A N 1
ATOM 758 C CA . SER A 1 92 ? -0.422 0.860 11.764 1.00 96.25 92 SER A CA 1
ATOM 759 C C . SER A 1 92 ? -1.204 2.071 12.279 1.00 96.25 92 SER A C 1
ATOM 761 O O . SER A 1 92 ? -1.313 2.277 13.488 1.00 96.25 92 SER A O 1
ATOM 763 N N . TYR A 1 93 ? -1.777 2.867 11.373 1.00 97.44 93 TYR A N 1
ATOM 764 C CA . TYR A 1 93 ? -2.592 4.022 11.732 1.00 97.44 93 TYR A CA 1
ATOM 765 C C . TYR A 1 93 ? -3.904 3.620 12.410 1.00 97.44 93 TYR A C 1
ATOM 767 O O . TYR A 1 93 ? -4.262 4.212 13.424 1.00 97.44 93 TYR A O 1
ATOM 775 N N . TYR A 1 94 ? -4.566 2.570 11.924 1.00 96.56 94 TYR A N 1
ATOM 776 C CA . TYR A 1 94 ? -5.762 2.008 12.545 1.00 96.56 94 TYR A CA 1
ATOM 777 C C . TYR A 1 94 ? -5.518 1.610 14.003 1.00 96.56 94 TYR A C 1
ATOM 779 O O . TYR A 1 94 ? -6.233 2.044 14.903 1.00 96.56 94 TYR A O 1
ATOM 787 N N . ARG A 1 95 ? -4.437 0.862 14.254 1.00 94.69 95 ARG A N 1
ATOM 788 C CA . ARG A 1 95 ? -4.026 0.469 15.610 1.00 94.69 95 ARG A CA 1
ATOM 789 C C . ARG A 1 95 ? -3.805 1.681 16.513 1.00 94.69 95 ARG A C 1
ATOM 791 O O . ARG A 1 95 ? -4.266 1.688 17.649 1.00 94.69 95 ARG A O 1
ATOM 798 N N . LYS A 1 96 ? -3.177 2.738 15.989 1.00 95.19 96 LYS A N 1
ATOM 799 C CA . LYS A 1 96 ? -3.006 4.005 16.711 1.00 95.19 96 LYS A CA 1
ATOM 800 C C . LYS A 1 96 ? -4.346 4.675 17.038 1.00 95.19 96 LYS A C 1
ATOM 802 O O . LYS A 1 96 ? -4.479 5.256 18.110 1.00 95.19 96 LYS A O 1
ATOM 807 N N . LEU A 1 97 ? -5.338 4.621 16.145 1.00 95.81 97 LEU A N 1
ATOM 808 C CA . LEU A 1 97 ? -6.677 5.154 16.427 1.00 95.81 97 LEU A CA 1
ATOM 809 C C . LEU A 1 97 ? -7.384 4.368 17.539 1.00 95.81 97 LEU A C 1
ATOM 811 O O . LEU A 1 97 ? -8.041 4.991 18.373 1.00 95.81 97 LEU A O 1
ATOM 815 N N . ILE A 1 98 ? -7.195 3.045 17.595 1.00 94.75 98 ILE A N 1
ATOM 816 C CA . ILE A 1 98 ? -7.710 2.202 18.685 1.00 94.75 98 ILE A CA 1
ATOM 817 C C . ILE A 1 98 ? -7.041 2.558 20.014 1.00 94.75 98 ILE A C 1
ATOM 819 O O . ILE A 1 98 ? -7.724 2.801 21.006 1.00 94.75 98 ILE A O 1
ATOM 823 N N . GLU A 1 99 ? -5.711 2.667 20.042 1.00 93.31 99 GLU A N 1
ATOM 824 C CA . GLU A 1 99 ? -4.968 3.091 21.241 1.00 93.31 99 GLU A CA 1
ATOM 825 C C . GLU A 1 99 ? -5.434 4.463 21.752 1.00 93.31 99 GLU A C 1
ATOM 827 O O . GLU A 1 99 ? -5.514 4.693 22.956 1.00 93.31 99 GLU A O 1
ATOM 832 N N . GLN A 1 100 ? -5.792 5.365 20.834 1.00 94.06 100 GLN A N 1
ATOM 833 C CA . GLN A 1 100 ? -6.335 6.691 21.137 1.00 94.06 100 GLN A CA 1
ATOM 834 C C . GLN A 1 100 ? -7.836 6.699 21.461 1.00 94.06 100 GLN A C 1
ATOM 836 O O . GLN A 1 100 ? -8.380 7.779 21.685 1.00 94.06 100 GLN A O 1
ATOM 841 N N . ARG A 1 101 ? -8.510 5.540 21.460 1.00 93.12 101 ARG A N 1
ATOM 842 C CA . ARG A 1 101 ? -9.967 5.399 21.648 1.00 93.12 101 ARG A CA 1
ATOM 843 C C . ARG A 1 101 ? -10.805 6.229 20.666 1.00 93.12 101 ARG A C 1
ATOM 845 O O . ARG A 1 101 ? -11.902 6.664 20.987 1.00 93.12 101 ARG A O 1
ATOM 852 N N . LYS A 1 102 ? -10.275 6.474 19.465 1.00 94.25 102 LYS A N 1
ATOM 853 C CA . LYS A 1 102 ? -11.001 7.133 18.361 1.00 94.25 102 LYS A CA 1
ATOM 854 C C . LYS A 1 102 ? -11.754 6.141 17.486 1.00 94.25 102 LYS A C 1
ATOM 856 O O . LYS A 1 102 ? -12.653 6.527 16.750 1.00 94.25 102 LYS A O 1
ATOM 861 N N . VAL A 1 103 ? -11.336 4.882 17.537 1.00 93.31 103 VAL A N 1
ATOM 862 C CA . VAL A 1 103 ? -11.995 3.748 16.903 1.00 93.31 103 VAL A CA 1
ATOM 863 C C . VAL A 1 103 ? -12.093 2.651 17.948 1.00 93.31 103 VAL A C 1
ATOM 865 O O . VAL A 1 103 ? -11.120 2.377 18.648 1.00 93.31 103 VAL A O 1
ATOM 868 N N . GLU A 1 104 ? -13.256 2.025 18.039 1.00 91.12 104 GLU A N 1
ATOM 869 C CA . GLU A 1 104 ? -13.464 0.843 18.864 1.00 91.12 104 GLU A CA 1
ATOM 870 C C . GLU A 1 104 ? -13.451 -0.394 17.970 1.00 91.12 104 GLU A C 1
ATOM 872 O O . GLU A 1 104 ? -14.127 -0.440 16.941 1.00 91.12 104 GLU A O 1
ATOM 877 N N . ASP A 1 105 ? -12.662 -1.391 18.359 1.00 89.00 105 ASP A N 1
ATOM 878 C CA . ASP A 1 105 ? -12.635 -2.692 17.703 1.00 89.00 105 ASP A CA 1
ATOM 879 C C . ASP A 1 105 ? -12.502 -3.791 18.771 1.00 89.00 105 ASP A C 1
ATOM 881 O O . ASP A 1 105 ? -11.439 -3.906 19.392 1.00 89.00 105 ASP A O 1
ATOM 885 N N . PRO A 1 106 ? -13.553 -4.608 18.987 1.00 87.75 106 PRO A N 1
ATOM 886 C CA . PRO A 1 106 ? -13.544 -5.703 19.959 1.00 87.75 106 PRO A CA 1
ATOM 887 C C . PRO A 1 106 ? -12.436 -6.736 19.729 1.00 87.75 106 PRO A C 1
ATOM 889 O O . PRO A 1 106 ? -12.086 -7.478 20.644 1.00 87.75 106 PRO A O 1
ATOM 892 N N . SER A 1 107 ? -11.888 -6.816 18.513 1.00 86.81 107 SER A N 1
ATOM 893 C CA . SER A 1 107 ? -10.823 -7.762 18.181 1.00 86.81 107 SER A CA 1
ATOM 894 C C . SER A 1 107 ? -9.469 -7.372 18.774 1.00 86.81 107 SER A C 1
ATOM 896 O O . SER A 1 107 ? -8.537 -8.184 18.749 1.00 86.81 107 SER A O 1
ATOM 898 N N . TYR A 1 108 ? -9.347 -6.170 19.341 1.00 88.38 108 TYR A N 1
ATOM 899 C CA . TYR A 1 108 ? -8.144 -5.686 20.003 1.00 88.38 108 TYR A CA 1
ATOM 900 C C . TYR A 1 108 ? -8.382 -5.405 21.487 1.00 88.38 108 TYR A C 1
ATOM 902 O O . TYR A 1 108 ? -9.409 -4.874 21.892 1.00 88.38 108 TYR A O 1
ATOM 910 N N . ALA A 1 109 ? -7.372 -5.696 22.302 1.00 87.75 109 ALA A N 1
ATOM 911 C CA . ALA A 1 109 ? -7.332 -5.294 23.702 1.00 87.75 109 ALA A CA 1
ATOM 912 C C . ALA A 1 109 ? -5.910 -4.919 24.121 1.00 87.75 109 ALA A C 1
ATOM 914 O O . ALA A 1 109 ? -4.923 -5.302 23.487 1.00 87.75 109 ALA A O 1
ATOM 915 N N . ILE A 1 110 ? -5.793 -4.168 25.215 1.00 87.50 110 ILE A N 1
ATOM 916 C CA . ILE A 1 110 ? -4.499 -3.895 25.838 1.00 87.50 110 ILE A CA 1
ATOM 917 C C . ILE A 1 110 ? -4.113 -5.111 26.683 1.00 87.50 110 ILE A C 1
ATOM 919 O O . ILE A 1 110 ? -4.711 -5.371 27.722 1.00 87.50 110 ILE A O 1
ATOM 923 N N . VAL A 1 111 ? -3.094 -5.844 26.238 1.00 87.50 111 VAL A N 1
ATOM 924 C CA . VAL A 1 111 ? -2.518 -6.991 26.950 1.00 87.50 111 VAL A CA 1
ATOM 925 C C . V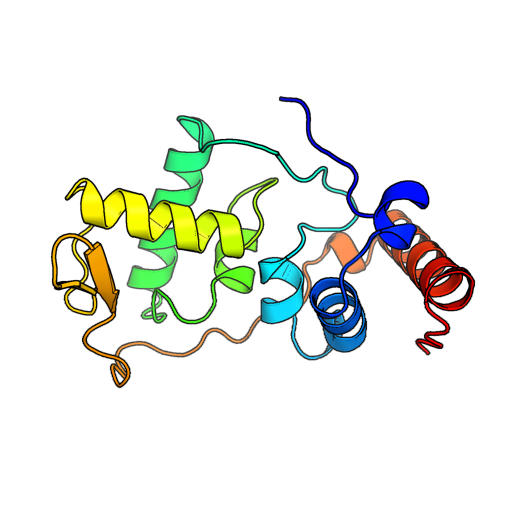AL A 1 111 ? -1.095 -6.616 27.344 1.00 87.50 111 VAL A C 1
ATOM 927 O O . VAL A 1 111 ? -0.293 -6.238 26.491 1.00 87.50 111 VAL A O 1
ATOM 930 N N . ASN A 1 112 ? -0.777 -6.671 28.640 1.00 87.94 112 ASN A N 1
ATOM 931 C CA . ASN A 1 112 ? 0.534 -6.276 29.181 1.00 87.94 112 ASN A CA 1
ATOM 932 C C . ASN A 1 112 ? 0.972 -4.859 28.752 1.00 87.94 112 ASN A C 1
ATOM 934 O O . ASN A 1 112 ? 2.119 -4.633 28.369 1.00 87.94 112 ASN A O 1
ATOM 938 N N . GLY A 1 113 ? 0.034 -3.906 28.748 1.00 84.88 113 GLY A N 1
ATOM 939 C CA . GLY A 1 113 ? 0.298 -2.515 28.362 1.00 84.88 113 GLY A CA 1
ATOM 940 C C . GLY A 1 113 ? 0.507 -2.283 26.860 1.00 84.88 113 GLY A C 1
ATOM 941 O O . GLY A 1 113 ? 0.850 -1.170 26.471 1.00 84.88 113 GLY A O 1
ATOM 942 N N . LYS A 1 114 ? 0.298 -3.295 26.003 1.00 86.81 114 LYS A N 1
ATOM 943 C CA . LYS A 1 114 ? 0.434 -3.184 24.542 1.00 86.81 114 LYS A CA 1
ATOM 944 C C . LYS A 1 114 ? -0.839 -3.624 23.826 1.00 86.81 114 LYS A C 1
ATOM 946 O O . LYS A 1 114 ? -1.438 -4.640 24.182 1.00 86.81 114 LYS A O 1
ATOM 951 N N . LEU A 1 115 ? -1.226 -2.897 22.775 1.00 88.25 115 LEU A N 1
ATOM 952 C CA . LEU A 1 115 ? -2.364 -3.282 21.942 1.00 88.25 115 LEU A CA 1
ATOM 953 C C . LEU A 1 115 ? -2.078 -4.615 21.241 1.00 88.25 115 LEU A C 1
ATOM 955 O O . LEU A 1 115 ? -1.192 -4.715 20.388 1.00 88.25 115 LEU A O 1
ATOM 959 N N . SER A 1 116 ? -2.863 -5.629 21.573 1.00 86.12 116 SER A N 1
ATOM 960 C CA . SER A 1 116 ? -2.765 -6.974 21.021 1.00 86.12 116 SER A CA 1
ATOM 961 C C . SER A 1 116 ? -4.091 -7.365 20.386 1.00 86.12 116 SER A C 1
ATOM 963 O O . SER A 1 116 ? -5.156 -7.026 20.894 1.00 86.12 116 SER A O 1
ATOM 965 N N . MET A 1 117 ? -4.025 -8.064 19.254 1.00 85.00 117 MET A N 1
ATOM 966 C CA . MET A 1 117 ? -5.211 -8.653 18.636 1.00 85.00 117 MET A CA 1
ATOM 967 C C . MET A 1 117 ? -5.573 -9.915 19.421 1.00 85.00 117 MET A C 1
ATOM 969 O O . MET A 1 117 ? -4.771 -10.853 19.464 1.00 85.00 117 MET A O 1
ATOM 973 N N . ILE A 1 118 ? -6.730 -9.906 20.078 1.00 86.19 118 ILE A N 1
ATOM 974 C CA . ILE A 1 118 ? -7.182 -10.978 20.975 1.00 86.19 118 ILE A CA 1
ATOM 975 C C . ILE A 1 118 ? -8.139 -11.951 20.291 1.00 86.19 118 ILE A C 1
ATOM 977 O O . ILE A 1 118 ? -8.155 -13.126 20.644 1.00 86.19 118 ILE A O 1
ATOM 981 N N . ASP A 1 119 ? -8.860 -11.500 19.265 1.00 77.25 119 ASP A N 1
ATOM 982 C CA . ASP A 1 119 ? -9.727 -12.357 18.465 1.00 77.25 119 ASP A CA 1
ATOM 983 C C . ASP A 1 119 ? -9.114 -12.582 17.081 1.00 77.25 119 ASP A C 1
ATOM 985 O O . ASP A 1 119 ? -9.315 -11.815 16.140 1.00 77.25 119 ASP A O 1
ATOM 989 N N . LYS A 1 120 ? -8.320 -13.651 16.969 1.00 61.91 120 LYS A N 1
ATOM 990 C CA . LYS A 1 120 ? -7.702 -14.075 15.703 1.00 61.91 120 LYS A CA 1
ATOM 991 C C . LYS A 1 120 ? -8.678 -14.819 14.783 1.00 61.91 120 LYS A C 1
ATOM 993 O O . LYS A 1 120 ? -8.308 -15.140 13.657 1.00 61.91 120 LYS A O 1
ATOM 998 N N . GLY A 1 121 ? -9.872 -15.150 15.278 1.00 58.31 121 GLY A N 1
ATOM 999 C CA . GLY A 1 121 ? -10.836 -16.025 14.618 1.00 58.31 121 GLY A CA 1
ATOM 1000 C C . GLY A 1 121 ? -12.074 -15.308 14.099 1.00 58.31 121 GLY A C 1
ATOM 1001 O O . GLY A 1 121 ? -12.920 -15.974 13.503 1.00 58.31 121 GLY A O 1
ATOM 1002 N N . ARG A 1 122 ? -12.191 -13.990 14.299 1.00 62.75 122 ARG A N 1
ATOM 1003 C CA . ARG A 1 122 ? -13.377 -13.230 13.909 1.00 62.75 122 ARG A CA 1
ATOM 1004 C C . ARG A 1 122 ? -13.679 -13.403 12.424 1.00 62.75 122 ARG A C 1
ATOM 1006 O O . ARG A 1 122 ? -12.909 -12.983 11.555 1.00 62.75 122 ARG A O 1
ATOM 1013 N N . LYS A 1 123 ? -14.803 -14.063 12.139 1.00 61.72 123 LYS A N 1
ATOM 1014 C CA . LYS A 1 123 ? -15.296 -14.299 10.775 1.00 61.72 123 LYS A CA 1
ATOM 1015 C C . LYS A 1 123 ? -16.279 -13.228 10.308 1.00 61.72 123 LYS A C 1
ATOM 1017 O O . LYS A 1 123 ? -16.798 -13.328 9.200 1.00 61.72 123 LYS A O 1
ATOM 1022 N N . ASP A 1 124 ? -16.501 -12.206 11.122 1.00 65.12 124 ASP A N 1
ATOM 1023 C CA . ASP A 1 124 ? -17.443 -11.135 10.838 1.00 65.12 124 ASP A CA 1
ATOM 1024 C C . ASP A 1 124 ? -16.997 -10.363 9.593 1.00 65.12 124 ASP A C 1
ATOM 1026 O O . ASP A 1 124 ? -15.820 -10.033 9.422 1.00 65.12 124 ASP A O 1
ATOM 1030 N N . GLY A 1 125 ? -17.949 -10.096 8.707 1.00 70.12 125 GLY A N 1
ATOM 1031 C CA . GLY A 1 125 ? -17.695 -9.435 7.435 1.00 70.12 125 GLY A CA 1
ATOM 1032 C C . GLY A 1 125 ? -17.062 -10.340 6.374 1.00 70.12 125 GLY A C 1
ATOM 1033 O O . GLY A 1 125 ? -16.409 -11.354 6.647 1.00 70.12 125 GLY A O 1
ATOM 1034 N N . ARG A 1 126 ? -17.282 -9.948 5.120 1.00 82.50 126 ARG A N 1
ATOM 1035 C CA . ARG A 1 126 ? -16.774 -10.645 3.935 1.00 82.50 126 ARG A CA 1
ATOM 1036 C C . ARG A 1 126 ? -15.332 -10.228 3.646 1.00 82.50 126 ARG A C 1
ATOM 1038 O O . ARG A 1 126 ? -14.944 -9.092 3.929 1.00 82.50 126 ARG A O 1
ATOM 1045 N N . SER A 1 127 ? -14.547 -11.146 3.083 1.00 79.25 127 SER A N 1
ATOM 1046 C CA . SER A 1 127 ? -13.241 -10.819 2.508 1.00 79.25 127 SER A CA 1
ATOM 1047 C C . SER A 1 127 ? -13.420 -9.904 1.304 1.00 79.25 127 SER A C 1
ATOM 1049 O O . SER A 1 127 ? -14.384 -10.047 0.551 1.00 79.25 127 SER A O 1
ATOM 1051 N N . VAL A 1 128 ? -12.483 -8.980 1.120 1.00 85.06 128 VAL A N 1
ATOM 1052 C CA . VAL A 1 128 ? -12.454 -8.136 -0.070 1.00 85.06 128 VAL A CA 1
ATOM 1053 C C . VAL A 1 128 ? -11.593 -8.828 -1.113 1.00 85.06 128 VAL A C 1
ATOM 1055 O O . VAL A 1 128 ? -10.397 -9.015 -0.900 1.00 85.06 128 VAL A O 1
ATOM 1058 N N . GLU A 1 129 ? -12.201 -9.213 -2.229 1.00 82.25 129 GLU A N 1
ATOM 1059 C CA . GLU A 1 129 ? -11.452 -9.525 -3.443 1.00 82.25 129 GLU A CA 1
ATOM 1060 C C . GLU A 1 129 ? -11.071 -8.203 -4.108 1.00 82.25 129 GLU A C 1
ATOM 1062 O O . GLU A 1 129 ? -11.911 -7.320 -4.288 1.00 82.25 129 GLU A O 1
ATOM 1067 N N . GLY A 1 130 ? -9.786 -8.034 -4.404 1.00 83.12 130 GLY A N 1
ATOM 1068 C CA . GLY A 1 130 ? -9.266 -6.827 -5.031 1.00 83.12 130 GLY A CA 1
ATOM 1069 C C . GLY A 1 130 ? -8.603 -7.138 -6.360 1.00 83.12 130 GLY A C 1
ATOM 1070 O O . GLY A 1 130 ? -8.072 -8.229 -6.555 1.00 83.12 130 GLY A O 1
ATOM 1071 N N . SER A 1 131 ? -8.611 -6.153 -7.249 1.00 93.38 131 SER A N 1
ATOM 1072 C CA . SER A 1 131 ? -7.813 -6.122 -8.470 1.00 93.38 131 SER A CA 1
ATOM 1073 C C . SER A 1 131 ? -6.762 -5.021 -8.358 1.00 93.38 131 SER A C 1
ATOM 1075 O O . SER A 1 131 ? -6.854 -4.141 -7.497 1.00 93.38 131 SER A O 1
ATOM 1077 N N . LEU A 1 132 ? -5.784 -5.035 -9.258 1.00 96.38 132 LEU A N 1
ATOM 1078 C CA . LEU A 1 132 ? -4.986 -3.841 -9.513 1.00 96.38 132 LEU A CA 1
ATOM 1079 C C . LEU A 1 132 ? -5.893 -2.695 -9.991 1.00 96.38 132 LEU A C 1
ATOM 1081 O O . LEU A 1 132 ? -6.983 -2.928 -10.530 1.00 96.38 132 LEU A O 1
ATOM 1085 N N . SER A 1 133 ? -5.473 -1.460 -9.732 1.00 96.19 133 SER A N 1
ATOM 1086 C CA . SER A 1 133 ? -6.218 -0.269 -10.131 1.00 96.19 133 SER A CA 1
ATOM 1087 C C . SER A 1 133 ? -6.180 -0.069 -11.648 1.00 96.19 133 SER A C 1
ATOM 1089 O O . SER A 1 133 ? -5.381 -0.666 -12.371 1.00 96.19 133 SER A O 1
ATOM 1091 N N . VAL A 1 134 ? -7.029 0.829 -12.147 1.00 96.25 134 VAL A N 1
ATOM 1092 C CA . VAL A 1 134 ? -7.056 1.187 -13.573 1.00 96.25 134 VAL A CA 1
ATOM 1093 C C . VAL A 1 134 ? -5.762 1.851 -14.058 1.00 96.25 134 VAL A C 1
ATOM 1095 O O . VAL A 1 134 ? -5.520 1.853 -15.264 1.00 96.25 134 VAL A O 1
ATOM 1098 N N . ALA A 1 135 ? -4.919 2.368 -13.152 1.00 95.62 135 ALA A N 1
ATOM 1099 C CA . ALA A 1 135 ? -3.631 2.975 -13.495 1.00 95.62 135 ALA A CA 1
ATOM 1100 C C . ALA A 1 135 ? -2.705 1.982 -14.216 1.00 95.62 135 ALA A C 1
ATOM 1102 O O . ALA A 1 135 ? -1.950 2.373 -15.105 1.00 95.62 135 ALA A O 1
ATOM 1103 N N . TRP A 1 136 ? -2.840 0.684 -13.925 1.00 97.06 136 TRP A N 1
ATOM 1104 C CA . TRP A 1 136 ? -2.078 -0.403 -14.551 1.00 97.06 136 TRP A CA 1
ATOM 1105 C C . TRP A 1 136 ? -2.331 -0.580 -16.049 1.00 97.06 136 TRP A C 1
ATOM 1107 O O . TRP A 1 136 ? -1.532 -1.204 -16.744 1.00 97.06 136 TRP A O 1
ATOM 1117 N N . ASN A 1 137 ? -3.407 0.010 -16.571 1.00 97.12 137 ASN A N 1
ATOM 1118 C CA . ASN A 1 137 ? -3.684 0.025 -18.005 1.00 97.12 137 ASN A CA 1
ATOM 1119 C C . ASN A 1 137 ? -2.980 1.180 -18.737 1.00 97.12 137 ASN A C 1
ATOM 1121 O O . ASN A 1 137 ? -3.053 1.258 -19.962 1.00 97.12 137 ASN A O 1
ATOM 1125 N N . SER A 1 138 ? -2.334 2.099 -18.012 1.00 97.81 138 SER A N 1
ATOM 1126 C CA . SER A 1 138 ? -1.623 3.227 -18.612 1.00 97.81 138 SER A CA 1
ATOM 1127 C C . SER A 1 138 ? -0.265 2.804 -19.178 1.00 97.81 138 SER A C 1
ATOM 1129 O O . SER A 1 138 ? 0.418 1.935 -18.635 1.00 97.81 138 SER A O 1
ATOM 1131 N N . ALA A 1 139 ? 0.161 3.472 -20.253 1.00 97.94 139 ALA A N 1
ATOM 1132 C CA . ALA A 1 139 ? 1.485 3.254 -20.835 1.00 97.94 139 ALA A CA 1
ATOM 1133 C C . ALA A 1 139 ? 2.617 3.604 -19.852 1.00 97.94 139 ALA A C 1
ATOM 1135 O O . ALA A 1 139 ? 3.666 2.966 -19.868 1.00 97.94 139 ALA A O 1
ATOM 1136 N N . GLU A 1 140 ? 2.396 4.591 -18.979 1.00 96.94 140 GLU A N 1
ATOM 1137 C CA . GLU A 1 140 ? 3.356 4.982 -17.947 1.00 96.94 140 GLU A CA 1
ATOM 1138 C C . GLU A 1 140 ? 3.592 3.846 -16.947 1.00 96.94 140 GLU A C 1
ATOM 1140 O O . GLU A 1 140 ? 4.735 3.439 -16.741 1.00 96.94 140 GLU A O 1
ATOM 1145 N N . VAL A 1 141 ? 2.525 3.269 -16.384 1.00 97.69 141 VAL A N 1
ATOM 1146 C CA . VAL A 1 141 ? 2.654 2.165 -15.421 1.00 97.69 141 VAL A CA 1
ATOM 1147 C C . VAL A 1 141 ? 3.222 0.906 -16.077 1.00 97.69 141 VAL A C 1
ATOM 1149 O O . VAL A 1 141 ? 4.048 0.233 -15.463 1.00 97.69 141 VAL A O 1
ATOM 1152 N N . GLN A 1 142 ? 2.863 0.612 -17.329 1.00 97.81 142 GLN A N 1
ATOM 1153 C CA . GLN A 1 142 ? 3.446 -0.512 -18.075 1.00 97.81 142 GLN A CA 1
ATOM 1154 C C . GLN A 1 142 ? 4.955 -0.342 -18.301 1.00 97.81 142 GLN A C 1
ATOM 1156 O O . GLN A 1 142 ? 5.720 -1.304 -18.189 1.00 97.81 142 GLN A O 1
ATOM 1161 N N . GLU A 1 143 ? 5.413 0.881 -18.575 1.00 98.12 143 GLU A N 1
ATOM 1162 C CA . GLU A 1 143 ? 6.841 1.170 -18.709 1.00 98.12 143 GLU A CA 1
ATOM 1163 C C . GLU A 1 143 ? 7.560 1.069 -17.355 1.00 98.12 143 GLU A C 1
ATOM 1165 O O . GLU A 1 143 ? 8.645 0.486 -17.275 1.00 98.12 143 GLU A O 1
ATOM 1170 N N . VAL A 1 144 ? 6.954 1.550 -16.262 1.00 98.06 144 VAL A N 1
ATOM 1171 C CA . VAL A 1 144 ? 7.490 1.328 -14.907 1.00 98.06 144 VAL A CA 1
ATOM 1172 C C . VAL A 1 144 ? 7.579 -0.169 -14.608 1.00 98.06 144 VAL A C 1
ATOM 1174 O O . VAL A 1 144 ? 8.609 -0.638 -14.127 1.00 98.06 144 VAL A O 1
ATOM 1177 N N . GLU A 1 145 ? 6.547 -0.941 -14.942 1.00 97.81 145 GLU A N 1
ATOM 1178 C CA . GLU A 1 145 ? 6.502 -2.381 -14.706 1.00 97.81 145 GLU A CA 1
ATOM 1179 C C . GLU A 1 145 ? 7.633 -3.122 -15.431 1.00 97.81 145 GLU A C 1
ATOM 1181 O O . GLU A 1 145 ? 8.357 -3.916 -14.821 1.00 97.81 145 GLU A O 1
ATOM 1186 N N . LYS A 1 146 ? 7.836 -2.813 -16.715 1.00 97.81 146 LYS A N 1
ATOM 1187 C CA . LYS A 1 146 ? 8.931 -3.356 -17.525 1.00 97.81 146 LYS A CA 1
ATOM 1188 C C . LYS A 1 146 ? 10.299 -3.025 -16.927 1.00 97.81 146 LYS A C 1
ATOM 1190 O O . LYS A 1 146 ? 11.146 -3.913 -16.800 1.00 97.81 146 LYS A O 1
ATOM 1195 N N . ASN A 1 147 ? 10.503 -1.770 -16.531 1.00 98.12 147 ASN A N 1
ATOM 1196 C CA . ASN A 1 147 ? 11.758 -1.315 -15.939 1.00 98.12 147 ASN A CA 1
ATOM 1197 C C . ASN A 1 147 ? 12.045 -2.011 -14.602 1.00 98.12 147 ASN A C 1
ATOM 1199 O O . ASN A 1 147 ? 13.147 -2.522 -14.392 1.00 98.12 147 ASN A O 1
ATOM 1203 N N . VAL A 1 148 ? 11.046 -2.114 -13.723 1.00 98.19 148 VAL A N 1
ATOM 1204 C CA . VAL A 1 148 ? 11.182 -2.828 -12.448 1.00 98.19 148 VAL A CA 1
ATOM 1205 C C . VAL A 1 148 ? 11.506 -4.304 -12.684 1.00 98.19 148 VAL A C 1
ATOM 1207 O O . VAL A 1 148 ? 12.430 -4.816 -12.054 1.00 98.19 148 VAL A O 1
ATOM 1210 N N . ASN A 1 149 ? 10.823 -4.986 -13.612 1.00 97.75 149 ASN A N 1
ATOM 1211 C CA . ASN A 1 149 ? 11.116 -6.388 -13.937 1.00 97.75 149 ASN A CA 1
ATOM 1212 C C . ASN A 1 149 ? 12.561 -6.565 -14.432 1.00 97.75 149 ASN A C 1
ATOM 1214 O O . ASN A 1 149 ? 13.260 -7.481 -13.991 1.00 97.75 149 ASN A O 1
ATOM 1218 N N . GLN A 1 150 ? 13.049 -5.654 -15.279 1.00 97.88 150 GLN A N 1
ATOM 1219 C CA . GLN A 1 150 ? 14.442 -5.657 -15.723 1.00 97.88 150 GLN A CA 1
ATOM 1220 C C . GLN A 1 150 ? 15.420 -5.481 -14.551 1.00 97.88 150 GLN A C 1
ATOM 1222 O O . GLN A 1 150 ? 16.409 -6.209 -14.457 1.00 97.88 150 GLN A O 1
ATOM 1227 N N . TRP A 1 151 ? 15.157 -4.551 -13.633 1.00 98.31 151 TRP A N 1
ATOM 1228 C CA . TRP A 1 151 ? 16.040 -4.313 -12.487 1.00 98.31 151 TRP A CA 1
ATOM 1229 C C . TRP A 1 151 ? 15.977 -5.422 -11.436 1.00 98.31 151 TRP A C 1
ATOM 1231 O O . TRP A 1 151 ? 16.978 -5.692 -10.773 1.00 98.31 151 TRP A O 1
ATOM 1241 N N . LEU A 1 152 ? 14.842 -6.106 -11.292 1.00 97.88 152 LEU A N 1
ATOM 1242 C CA . LEU A 1 152 ? 14.737 -7.300 -10.453 1.00 97.88 152 LEU A CA 1
ATOM 1243 C C . LEU A 1 152 ? 15.584 -8.452 -11.005 1.00 97.88 152 LEU A C 1
ATOM 1245 O O . LEU A 1 152 ? 16.249 -9.147 -10.230 1.00 97.88 152 LEU A O 1
ATOM 1249 N N . LYS A 1 153 ? 15.654 -8.593 -12.331 1.00 97.12 153 LYS A N 1
ATOM 1250 C CA . LYS A 1 153 ? 16.589 -9.513 -12.985 1.00 97.12 153 LYS A CA 1
ATOM 1251 C C . LYS A 1 153 ? 18.045 -9.104 -12.753 1.00 97.12 153 LYS A C 1
ATOM 1253 O O . LYS A 1 153 ? 18.845 -9.941 -12.350 1.00 97.12 153 LYS A O 1
ATOM 1258 N N . GLU A 1 154 ? 18.366 -7.822 -12.944 1.00 97.12 154 GLU A N 1
ATOM 1259 C CA . GLU A 1 154 ? 19.722 -7.260 -12.800 1.00 97.12 154 GLU A CA 1
ATOM 1260 C C . GLU A 1 154 ? 20.271 -7.380 -11.367 1.00 97.12 154 GLU A C 1
ATOM 1262 O O . GLU A 1 154 ? 21.413 -7.789 -11.175 1.00 97.12 154 GLU A O 1
ATOM 1267 N N . PHE A 1 155 ? 19.477 -7.021 -10.353 1.00 97.56 155 PHE A N 1
ATOM 1268 C CA . PHE A 1 155 ? 19.968 -6.859 -8.978 1.00 97.56 155 PHE A CA 1
ATOM 1269 C C . PHE A 1 155 ? 19.617 -7.994 -8.030 1.00 97.56 155 PHE A C 1
ATOM 1271 O O . PHE A 1 155 ? 20.309 -8.176 -7.030 1.00 97.56 155 PHE A O 1
ATOM 1278 N N . HIS A 1 156 ? 18.551 -8.73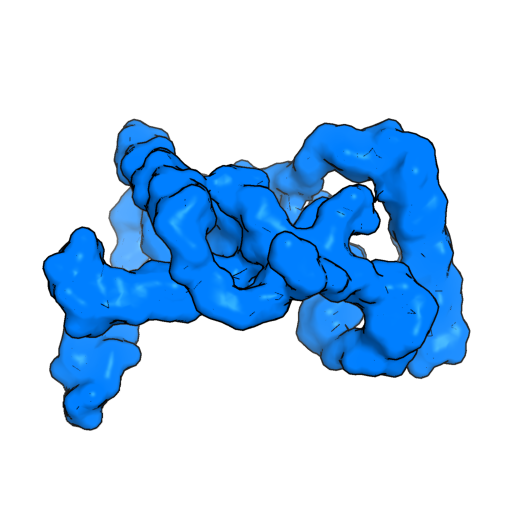7 -8.322 1.00 96.50 156 HIS A N 1
ATOM 1279 C CA . HIS A 1 156 ? 18.018 -9.756 -7.416 1.00 96.50 156 HIS A CA 1
ATOM 1280 C C . HIS A 1 156 ? 17.957 -11.146 -8.049 1.00 96.50 156 HIS A C 1
ATOM 1282 O O . HIS A 1 156 ? 17.498 -12.085 -7.400 1.00 96.50 156 HIS A O 1
ATOM 1288 N N . ASN A 1 157 ? 18.423 -11.289 -9.298 1.00 94.69 157 ASN A N 1
ATOM 1289 C CA . ASN A 1 157 ? 18.379 -12.532 -10.068 1.00 94.69 157 ASN A CA 1
ATOM 1290 C C . ASN A 1 157 ? 16.962 -13.144 -10.114 1.00 94.69 157 ASN A C 1
ATOM 1292 O O . ASN A 1 157 ? 16.778 -14.354 -9.961 1.00 94.69 157 ASN A O 1
ATOM 1296 N N . ARG A 1 158 ? 15.942 -12.287 -10.260 1.00 91.56 158 ARG A N 1
ATOM 1297 C CA . ARG A 1 158 ? 14.534 -12.683 -10.402 1.00 91.56 158 ARG A CA 1
ATOM 1298 C C . ARG A 1 158 ? 14.086 -12.488 -11.841 1.00 91.56 158 ARG A C 1
ATOM 1300 O O . ARG A 1 158 ? 14.075 -11.364 -12.330 1.00 91.56 158 ARG A O 1
ATOM 1307 N N . ASP A 1 159 ? 13.704 -13.571 -12.506 1.00 87.69 159 ASP A N 1
ATOM 1308 C CA . ASP A 1 159 ? 13.163 -13.522 -13.866 1.00 87.69 159 ASP A CA 1
ATOM 1309 C C . ASP A 1 159 ? 11.635 -13.578 -13.792 1.00 87.69 159 ASP A C 1
ATOM 1311 O O . ASP A 1 159 ? 11.042 -14.645 -13.624 1.00 87.69 159 ASP A O 1
ATOM 1315 N N . ILE A 1 160 ? 11.007 -12.404 -13.834 1.00 83.31 160 ILE A N 1
ATOM 1316 C CA . ILE A 1 160 ? 9.550 -12.255 -13.809 1.00 83.31 160 ILE A CA 1
ATOM 1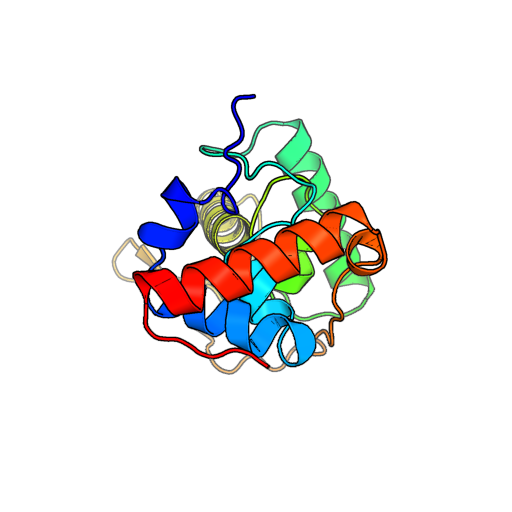317 C C . ILE A 1 160 ? 9.090 -12.174 -15.260 1.00 83.31 160 ILE A C 1
ATOM 1319 O O . ILE A 1 160 ? 9.499 -11.263 -15.980 1.00 83.31 160 ILE A O 1
ATOM 1323 N N . ARG A 1 161 ? 8.299 -13.164 -15.678 1.00 64.25 161 ARG A N 1
ATOM 1324 C CA . ARG A 1 161 ? 7.700 -13.231 -17.014 1.00 64.25 161 ARG A CA 1
ATOM 1325 C C . ARG A 1 161 ? 6.405 -12.441 -17.075 1.00 64.25 161 ARG A C 1
ATOM 1327 O O . ARG A 1 161 ? 5.688 -12.433 -16.049 1.00 64.25 161 ARG A O 1
#

Sequence (161 aa):
RKGENVFSKEQVKKWSSARIHAWENRHTNPDAFYYRFVDPDELQANGGFSKKDHEHFMARLEEFKEKGYRIGSSWGIFSMGIPHKAGYQCSSYYRKLIEQRKVEDPSYAIVNGKLSMIDKGRKDGRSVEGSLSVAWNSAEVQEVEKNVNQWLKEFHNRDIR

Secondary structure (DSSP, 8-state):
--EE-TTSHHHHTT--HHHHHHHHTTTT-HHHHHHH---TTSPEEPS---HHHHHHHHHHHHHHHHTTBPTTS-HHHHHTTSTT--HHHHHHHHHHHHHTTSS--TTEEEETTEEEE--S----SB-------GGGGSHHHHHHHHHHHHHHHHHH-----

Foldseek 3Di:
DDFAQCLDLVNLLVDDPQQVVCLLCCQPCVLSNLQVDAQNVAGADDDDQDPVQVVQLVVLVVVCVVQFADPPPRQSQSCNSGGNYGSPNSNVVVLVCVVVVVDDDPQWDQDPNDIDRNCPPDPGGDHDDDGDDPCCVDPSSVVSSVVSQVSCCVNVVDNRD

Organism: NCBI:txid1314790

pLDDT: mean 92.73, std 8.52, range [56.47, 98.38]

Radius of gyration: 16.84 Å; chains: 1; bounding box: 41×33×50 Å